Protein AF-A0A699TM78-F1 (afdb_monomer_lite)

InterPro domains:
  IPR013120 Fatty acyl-CoA reductase-like, NAD-binding domain [PF07993] (2-53)
  IPR026055 Fatty acyl-CoA reductase [PTHR11011] (1-53)
  IPR036291 NAD(P)-binding domain superfamily [SSF51735] (3-53)

pLDDT: mean 97.41, std 2.17, range [84.19, 98.69]

Structure (mmCIF, N/CA/C/O backbone):
data_AF-A0A699TM78-F1
#
_entry.id   AF-A0A699TM78-F1
#
loop_
_atom_site.group_PDB
_atom_site.id
_atom_site.type_symbol
_atom_site.label_atom_id
_atom_site.label_alt_id
_atom_site.label_comp_id
_atom_site.label_asym_id
_atom_site.label_entity_id
_atom_site.label_seq_id
_atom_site.pdbx_PDB_ins_code
_atom_site.Cartn_x
_atom_site.Cartn_y
_atom_site.Cartn_z
_atom_site.occupancy
_atom_site.B_iso_or_equiv
_atom_site.auth_seq_id
_atom_site.auth_comp_id
_atom_site.auth_asym_id
_atom_site.auth_atom_id
_atom_site.pdbx_PDB_model_num
ATOM 1 N N . MET A 1 1 ? -12.904 -13.700 10.468 1.00 84.19 1 MET A N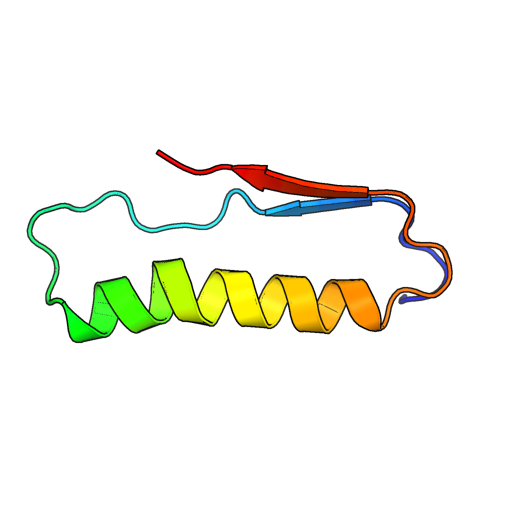 1
ATOM 2 C CA . MET A 1 1 ? -11.810 -13.030 9.728 1.00 84.19 1 MET A CA 1
ATOM 3 C C . MET A 1 1 ? -11.923 -11.514 9.811 1.00 84.19 1 MET A C 1
ATOM 5 O O . MET A 1 1 ? -11.241 -10.959 10.646 1.00 84.19 1 MET A O 1
ATOM 9 N N . TRP A 1 2 ? -12.774 -10.810 9.049 1.00 93.94 2 TRP A N 1
ATOM 10 C CA . TRP A 1 2 ? -12.800 -9.326 9.080 1.00 93.94 2 TRP A CA 1
ATOM 11 C C . TRP A 1 2 ? -13.197 -8.688 10.424 1.00 93.94 2 TRP A C 1
ATOM 13 O O . TRP A 1 2 ? -12.983 -7.496 10.623 1.00 93.94 2 TRP A O 1
ATOM 23 N N . ARG A 1 3 ? -13.789 -9.459 11.342 1.00 95.69 3 ARG A N 1
ATOM 24 C CA . ARG A 1 3 ? -14.118 -9.001 12.700 1.00 95.69 3 ARG A CA 1
ATOM 25 C C . ARG A 1 3 ? -12.921 -9.035 13.652 1.00 95.69 3 ARG A C 1
ATOM 27 O O . ARG A 1 3 ? -12.951 -8.356 14.665 1.00 95.69 3 ARG A O 1
ATOM 34 N N . ASP A 1 4 ? -11.873 -9.769 13.304 1.00 97.12 4 ASP A N 1
ATOM 35 C CA . ASP A 1 4 ? -10.755 -10.083 14.200 1.00 97.12 4 ASP A CA 1
ATOM 36 C C . ASP A 1 4 ? -9.473 -9.339 13.786 1.00 97.12 4 ASP A C 1
ATOM 38 O O . ASP A 1 4 ? -8.378 -9.663 14.235 1.00 97.12 4 ASP A O 1
ATOM 42 N N . ILE A 1 5 ? -9.599 -8.372 12.868 1.00 97.94 5 ILE A N 1
ATOM 43 C CA . ILE A 1 5 ? -8.483 -7.607 12.311 1.00 97.94 5 ILE A CA 1
ATOM 44 C C . ILE A 1 5 ? -8.592 -6.162 12.787 1.00 97.94 5 ILE A C 1
ATOM 46 O O . ILE A 1 5 ? -9.419 -5.395 12.291 1.00 97.94 5 ILE A O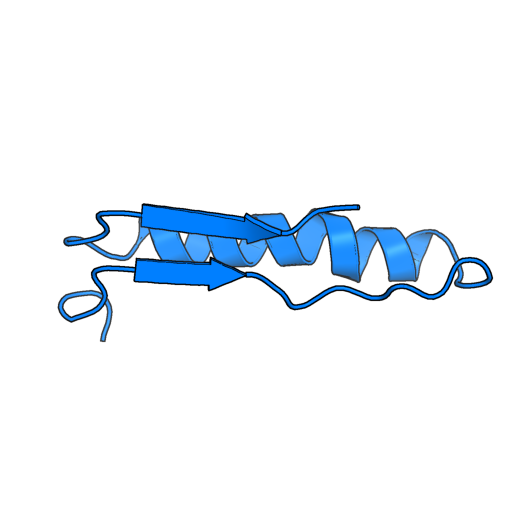 1
ATOM 50 N N . ASP A 1 6 ? -7.709 -5.797 13.713 1.00 98.25 6 ASP A N 1
ATOM 51 C CA . ASP A 1 6 ? -7.544 -4.427 14.198 1.00 98.25 6 ASP A CA 1
ATOM 52 C C . ASP A 1 6 ? -6.518 -3.626 13.381 1.00 98.25 6 ASP A C 1
ATOM 54 O O . ASP A 1 6 ? -6.615 -2.403 13.290 1.00 98.25 6 ASP A O 1
ATOM 58 N N . VAL A 1 7 ? -5.515 -4.283 12.789 1.00 98.31 7 VAL A N 1
ATOM 59 C CA . VAL A 1 7 ? -4.413 -3.612 12.082 1.00 98.31 7 VAL A CA 1
ATOM 60 C C . VAL A 1 7 ? -4.083 -4.340 10.785 1.00 98.31 7 VAL A C 1
ATOM 62 O O . VAL A 1 7 ? -3.990 -5.566 10.754 1.00 98.31 7 VAL A O 1
ATOM 65 N N . VAL A 1 8 ? -3.863 -3.573 9.719 1.00 98.50 8 VAL A N 1
ATOM 66 C CA . VAL A 1 8 ? -3.316 -4.058 8.448 1.00 98.50 8 VAL A CA 1
ATOM 67 C C . VAL A 1 8 ? -2.022 -3.304 8.159 1.00 98.50 8 VAL A C 1
ATOM 69 O O . VAL A 1 8 ? -1.991 -2.076 8.207 1.00 98.50 8 VAL A O 1
ATOM 72 N N . VAL A 1 9 ? -0.958 -4.037 7.837 1.00 98.56 9 VAL A N 1
ATOM 73 C CA . VAL A 1 9 ? 0.344 -3.470 7.469 1.00 98.56 9 VAL A CA 1
ATOM 74 C C . VAL A 1 9 ? 0.670 -3.899 6.041 1.00 98.56 9 VAL A C 1
ATOM 76 O O . VAL A 1 9 ? 0.881 -5.081 5.780 1.00 98.56 9 VAL A O 1
ATOM 79 N N . ASN A 1 10 ? 0.673 -2.947 5.106 1.00 98.44 10 ASN A N 1
ATOM 80 C CA . ASN A 1 10 ? 0.975 -3.181 3.698 1.00 98.44 10 ASN A CA 1
ATOM 81 C C . ASN A 1 10 ? 2.414 -2.774 3.361 1.00 98.44 10 ASN A C 1
ATOM 83 O O . ASN A 1 10 ? 2.690 -1.586 3.167 1.00 98.44 10 ASN A O 1
ATOM 87 N N . ILE A 1 11 ? 3.291 -3.775 3.264 1.00 98.12 11 ILE A N 1
ATOM 88 C CA . ILE A 1 11 ? 4.707 -3.645 2.864 1.00 98.12 11 ILE A CA 1
ATOM 89 C C . ILE A 1 11 ? 4.953 -4.313 1.496 1.00 98.12 11 ILE A C 1
ATOM 91 O O . ILE A 1 11 ? 6.032 -4.204 0.925 1.00 98.12 11 ILE A O 1
ATOM 95 N N . ALA A 1 12 ? 3.954 -5.008 0.943 1.00 98.00 12 ALA A N 1
ATOM 96 C CA . ALA A 1 12 ? 4.087 -5.664 -0.349 1.00 98.00 12 ALA A CA 1
ATOM 97 C C . ALA A 1 12 ? 4.134 -4.619 -1.474 1.00 98.00 12 ALA A C 1
ATOM 99 O O . ALA A 1 12 ? 3.155 -3.912 -1.718 1.00 98.00 12 ALA A O 1
ATOM 100 N N . ALA A 1 13 ? 5.277 -4.547 -2.1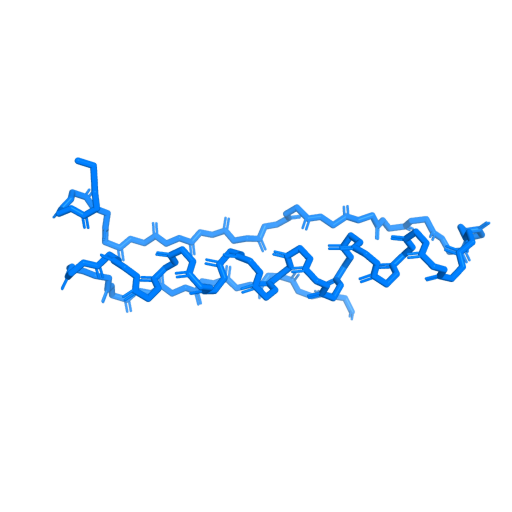49 1.00 97.81 13 ALA A N 1
ATOM 101 C CA . ALA A 1 13 ? 5.539 -3.716 -3.314 1.00 97.81 13 ALA A CA 1
ATOM 102 C C . ALA A 1 13 ? 6.711 -4.323 -4.103 1.00 97.81 13 ALA A C 1
ATOM 104 O O . ALA A 1 13 ? 7.524 -5.064 -3.548 1.00 97.81 13 ALA A O 1
ATOM 105 N N . THR A 1 14 ? 6.808 -3.998 -5.388 1.00 97.62 14 THR A N 1
ATOM 106 C CA . THR A 1 14 ? 8.035 -4.196 -6.168 1.00 97.62 14 THR A CA 1
ATOM 107 C C . THR A 1 14 ? 8.896 -2.944 -6.062 1.00 97.62 14 THR A C 1
ATOM 109 O O . THR A 1 14 ? 8.405 -1.823 -6.196 1.00 97.62 14 THR A O 1
ATOM 112 N N . THR A 1 15 ? 10.186 -3.131 -5.805 1.00 96.94 15 THR A N 1
ATOM 113 C CA . THR A 1 15 ? 11.193 -2.059 -5.753 1.00 96.94 15 THR A CA 1
ATOM 114 C C . THR A 1 15 ? 12.125 -2.097 -6.965 1.00 96.94 15 THR A C 1
ATOM 116 O O . THR A 1 15 ? 13.208 -1.516 -6.942 1.00 96.94 15 THR A O 1
ATOM 119 N N . ASN A 1 16 ? 11.724 -2.800 -8.029 1.00 97.38 16 ASN A N 1
ATOM 120 C CA . ASN A 1 16 ? 12.479 -2.858 -9.271 1.00 97.38 16 ASN A CA 1
ATOM 121 C C . ASN A 1 16 ? 12.196 -1.620 -10.136 1.00 97.38 16 ASN A C 1
ATOM 123 O O . ASN A 1 16 ? 11.074 -1.424 -10.599 1.00 97.38 16 ASN A O 1
ATOM 127 N N . PHE A 1 17 ? 13.225 -0.805 -10.369 1.00 94.94 17 PHE A N 1
ATOM 128 C CA . PHE A 1 17 ? 13.124 0.433 -11.147 1.00 94.94 17 PHE A CA 1
ATOM 129 C C . PHE A 1 17 ? 13.161 0.215 -12.664 1.00 94.94 17 PHE A C 1
ATOM 131 O O . PHE A 1 17 ? 12.706 1.085 -13.402 1.00 94.94 17 PHE A O 1
ATOM 138 N N . ASP A 1 18 ? 13.632 -0.946 -13.123 1.00 97.31 18 ASP A N 1
ATOM 139 C CA . ASP A 1 18 ? 13.692 -1.310 -14.545 1.00 97.31 18 ASP A CA 1
ATOM 140 C C . ASP A 1 18 ? 12.502 -2.193 -14.969 1.00 97.31 18 ASP A C 1
ATOM 142 O O . ASP A 1 18 ? 12.526 -2.871 -16.000 1.00 97.31 18 ASP A O 1
ATOM 146 N N . GLU A 1 19 ? 11.441 -2.228 -14.159 1.00 97.19 19 GLU A N 1
ATOM 147 C CA . GLU A 1 19 ? 10.229 -2.974 -14.470 1.00 97.19 19 GLU A CA 1
ATOM 148 C C . GLU A 1 19 ? 9.350 -2.234 -15.488 1.00 97.19 19 GLU A C 1
ATOM 150 O O . GLU A 1 19 ? 9.278 -1.003 -15.529 1.00 97.19 19 GLU A O 1
ATOM 155 N N . ARG A 1 20 ? 8.622 -2.994 -16.315 1.00 98.38 20 ARG A N 1
ATOM 156 C CA . ARG A 1 20 ? 7.611 -2.405 -17.193 1.00 98.38 20 ARG A CA 1
ATOM 157 C C . ARG A 1 20 ? 6.565 -1.650 -16.375 1.00 98.38 20 ARG A C 1
ATOM 159 O O . ARG A 1 20 ? 6.013 -2.168 -15.406 1.00 98.38 20 ARG A O 1
ATOM 166 N N . TYR A 1 21 ? 6.216 -0.463 -16.857 1.00 97.50 21 TYR A N 1
ATOM 167 C CA . TYR A 1 21 ? 5.296 0.440 -16.173 1.00 97.50 21 TYR A CA 1
ATOM 168 C C . TYR A 1 21 ? 3.936 -0.185 -15.832 1.00 97.50 21 TYR A C 1
ATOM 170 O O . TYR A 1 21 ? 3.401 0.065 -14.759 1.00 97.50 21 TYR A O 1
ATOM 178 N N . ASP A 1 22 ? 3.366 -1.007 -16.715 1.00 98.12 22 ASP A N 1
ATOM 179 C CA . ASP A 1 22 ? 2.066 -1.639 -16.479 1.00 98.12 22 ASP A CA 1
ATOM 180 C C . ASP A 1 22 ? 2.099 -2.652 -15.329 1.00 98.12 22 ASP A C 1
ATOM 182 O O . ASP A 1 22 ? 1.155 -2.722 -14.541 1.00 98.12 22 ASP A O 1
ATOM 186 N N . VAL A 1 23 ? 3.207 -3.378 -15.187 1.00 98.25 23 VAL A N 1
ATOM 187 C CA . VAL A 1 23 ? 3.437 -4.290 -14.061 1.00 98.25 23 VAL A CA 1
ATOM 188 C C . VAL A 1 23 ? 3.643 -3.496 -12.769 1.00 98.25 23 VAL A C 1
ATOM 190 O O . VAL A 1 23 ? 2.939 -3.745 -11.787 1.00 98.25 23 VAL A O 1
ATOM 193 N N . ALA A 1 24 ? 4.502 -2.473 -12.794 1.00 98.25 24 ALA A N 1
ATOM 194 C CA . ALA A 1 24 ? 4.752 -1.618 -11.635 1.00 98.25 24 ALA A CA 1
ATOM 195 C C . ALA A 1 24 ? 3.469 -0.911 -11.159 1.00 98.25 24 ALA A C 1
ATOM 197 O O . ALA A 1 24 ? 3.186 -0.842 -9.962 1.00 98.25 24 ALA A O 1
ATOM 198 N N . LEU A 1 25 ? 2.635 -0.441 -12.092 1.00 98.12 25 LEU A N 1
ATOM 199 C CA . LEU A 1 25 ? 1.337 0.168 -11.802 1.00 98.12 25 LEU A CA 1
ATOM 200 C C . LEU A 1 25 ? 0.363 -0.849 -11.184 1.00 98.12 25 LEU A C 1
ATOM 202 O O . LEU A 1 25 ? -0.313 -0.541 -10.196 1.00 98.12 25 LEU A O 1
ATOM 206 N N . ALA A 1 26 ? 0.290 -2.062 -11.740 1.00 98.31 26 ALA A N 1
ATOM 207 C CA . ALA A 1 26 ? -0.550 -3.133 -11.210 1.00 98.31 26 ALA A CA 1
ATOM 208 C C . ALA A 1 26 ? -0.163 -3.508 -9.770 1.00 98.31 26 ALA A C 1
ATOM 210 O O . ALA A 1 26 ? -1.037 -3.639 -8.911 1.00 98.31 26 ALA A O 1
ATOM 211 N N . LEU A 1 27 ? 1.133 -3.627 -9.488 1.00 97.75 27 LEU A N 1
ATOM 212 C CA . LEU A 1 27 ? 1.630 -4.042 -8.179 1.00 97.75 27 LEU A CA 1
ATOM 213 C C . LEU A 1 27 ? 1.593 -2.901 -7.158 1.00 97.75 27 LEU A C 1
ATOM 215 O O . LEU A 1 27 ? 0.919 -3.013 -6.134 1.00 97.75 27 LEU A O 1
ATOM 219 N N . ASN A 1 28 ? 2.251 -1.779 -7.444 1.00 97.81 28 ASN A N 1
ATOM 220 C CA . ASN A 1 28 ? 2.481 -0.738 -6.441 1.00 97.81 28 ASN A CA 1
ATOM 221 C C . ASN A 1 28 ? 1.280 0.191 -6.255 1.00 97.81 28 ASN A C 1
ATOM 223 O O . ASN A 1 28 ? 1.052 0.688 -5.156 1.00 97.81 28 ASN A O 1
ATOM 227 N N . THR A 1 29 ? 0.473 0.410 -7.299 1.00 97.44 29 THR A N 1
ATOM 228 C CA . THR A 1 29 ? -0.707 1.286 -7.203 1.00 97.44 29 THR A CA 1
ATOM 229 C C . THR A 1 29 ? -1.981 0.485 -6.971 1.00 97.44 29 THR A C 1
ATOM 231 O O . THR A 1 29 ? -2.677 0.678 -5.968 1.00 97.44 29 THR A O 1
ATOM 234 N N . TYR A 1 30 ? -2.312 -0.438 -7.879 1.00 98.50 30 TYR A N 1
ATOM 235 C CA . TYR A 1 30 ? -3.544 -1.213 -7.738 1.00 98.50 30 TYR A CA 1
ATOM 236 C C . TYR A 1 30 ? -3.473 -2.204 -6.572 1.00 98.50 30 TYR A C 1
ATOM 238 O O . TYR A 1 30 ? -4.462 -2.332 -5.850 1.00 98.50 30 TYR A O 1
ATOM 246 N N . GLY A 1 31 ? -2.314 -2.813 -6.302 1.00 98.31 31 GLY A N 1
ATOM 247 C CA . GLY A 1 31 ? -2.103 -3.653 -5.119 1.00 98.31 31 GLY A CA 1
ATOM 248 C C . GLY A 1 31 ? -2.427 -2.923 -3.813 1.00 98.31 31 GLY A C 1
ATOM 249 O O . GLY A 1 31 ? -3.268 -3.389 -3.039 1.00 98.31 31 GLY A O 1
ATOM 250 N N . ALA A 1 32 ? -1.871 -1.724 -3.607 1.00 98.31 32 ALA A N 1
ATOM 251 C CA . ALA A 1 32 ? -2.181 -0.896 -2.438 1.00 98.31 32 ALA A CA 1
ATOM 252 C C . ALA A 1 32 ? -3.679 -0.540 -2.353 1.00 98.31 32 ALA A C 1
ATOM 254 O O . ALA A 1 32 ? -4.289 -0.633 -1.282 1.00 98.31 32 ALA A O 1
ATOM 255 N N . LYS A 1 33 ? -4.316 -0.216 -3.490 1.00 98.50 33 LYS A N 1
ATOM 256 C CA . LYS A 1 33 ? -5.770 0.021 -3.564 1.00 98.50 33 LYS A CA 1
ATOM 257 C C . LYS A 1 33 ? -6.577 -1.208 -3.134 1.00 98.50 33 LYS A C 1
ATOM 259 O O . LYS A 1 33 ? -7.577 -1.061 -2.428 1.00 98.50 33 LYS A O 1
ATOM 264 N N . TYR A 1 34 ? -6.179 -2.412 -3.539 1.00 98.69 34 TYR A N 1
ATOM 265 C CA . TYR A 1 34 ? -6.873 -3.640 -3.150 1.00 98.69 34 TYR A CA 1
ATOM 266 C C . TYR A 1 34 ? -6.731 -3.932 -1.657 1.00 98.69 34 TYR A C 1
ATOM 268 O O . TYR A 1 34 ? -7.730 -4.274 -1.021 1.00 98.69 34 TYR A O 1
ATOM 276 N N . VAL A 1 35 ? -5.548 -3.713 -1.076 1.00 98.44 35 VAL A N 1
ATOM 277 C CA . VAL A 1 35 ? -5.346 -3.848 0.375 1.00 98.44 35 VAL A CA 1
ATOM 278 C C . VAL A 1 35 ? -6.195 -2.832 1.143 1.00 98.44 35 VAL A C 1
ATOM 280 O O . VAL A 1 35 ? -6.857 -3.196 2.113 1.00 98.44 35 VAL A O 1
ATOM 283 N N . MET A 1 36 ? -6.283 -1.587 0.671 1.00 98.31 36 MET A N 1
ATOM 284 C CA . MET A 1 36 ? -7.180 -0.587 1.260 1.00 98.31 36 MET A CA 1
ATOM 285 C C . MET A 1 36 ? -8.654 -1.012 1.170 1.00 98.31 36 MET A C 1
ATOM 287 O O . MET A 1 36 ? -9.401 -0.914 2.142 1.00 98.31 36 MET A O 1
ATOM 291 N N . ASN A 1 37 ? -9.089 -1.545 0.026 1.00 98.50 37 ASN A N 1
ATOM 292 C CA . ASN A 1 37 ? -10.451 -2.060 -0.131 1.00 98.50 37 ASN A CA 1
ATOM 293 C C . ASN A 1 37 ? -10.739 -3.264 0.774 1.00 98.50 37 ASN A C 1
ATOM 295 O O . ASN A 1 37 ? -11.876 -3.435 1.212 1.00 98.50 37 ASN A O 1
ATOM 299 N N . PHE A 1 38 ? -9.736 -4.094 1.059 1.00 98.12 38 PHE A N 1
ATOM 300 C CA . PHE A 1 38 ? -9.837 -5.151 2.058 1.00 98.12 38 PHE A CA 1
ATOM 301 C C . PHE A 1 38 ? -9.971 -4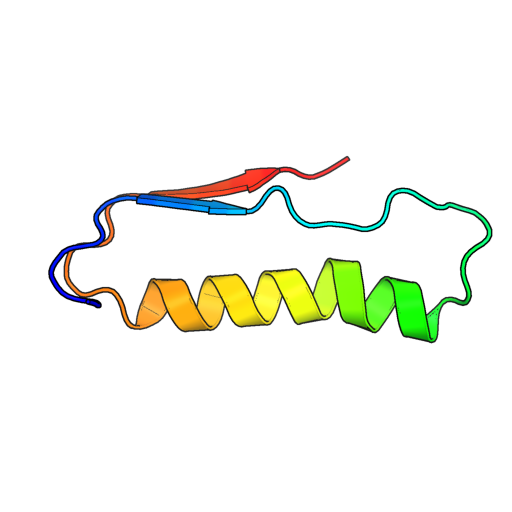.567 3.468 1.00 98.12 38 PHE A C 1
ATOM 303 O O . PHE A 1 38 ? -10.903 -4.933 4.179 1.00 98.12 38 PHE A O 1
ATOM 310 N N . ALA A 1 39 ? -9.107 -3.620 3.847 1.00 98.06 39 ALA A N 1
ATOM 311 C CA . ALA A 1 39 ? -9.129 -2.987 5.165 1.00 98.06 39 ALA A CA 1
ATOM 312 C C . ALA A 1 39 ? -10.471 -2.293 5.452 1.00 98.06 39 ALA A C 1
ATOM 314 O O . ALA A 1 39 ? -10.983 -2.388 6.561 1.00 98.06 39 ALA A O 1
ATOM 315 N N . LYS A 1 40 ? -11.110 -1.696 4.436 1.00 97.62 40 LYS A N 1
ATOM 316 C CA . LYS A 1 40 ? -12.468 -1.129 4.543 1.00 97.62 40 LYS A CA 1
ATOM 317 C C . LYS A 1 40 ? -13.557 -2.145 4.914 1.00 97.62 40 LYS A C 1
ATOM 319 O O . LYS A 1 40 ? -14.624 -1.736 5.360 1.00 97.62 40 LYS A O 1
ATOM 324 N N . LYS A 1 41 ? -13.330 -3.447 4.709 1.00 98.06 41 LYS A N 1
ATOM 325 C CA . LYS A 1 41 ? -14.264 -4.514 5.113 1.00 98.06 41 LYS A CA 1
ATOM 326 C C . LYS A 1 41 ? -14.041 -4.971 6.558 1.00 98.06 41 LYS A C 1
ATOM 328 O O . LYS A 1 41 ? -14.904 -5.654 7.107 1.00 98.06 41 LYS A O 1
ATOM 333 N N . CYS A 1 42 ? -12.908 -4.620 7.168 1.00 98.12 42 CYS A N 1
ATOM 334 C CA . CYS A 1 42 ? -12.585 -4.960 8.549 1.00 98.12 42 CYS A CA 1
ATOM 335 C C . CYS A 1 42 ? -13.354 -4.041 9.506 1.00 98.12 42 CYS A C 1
ATOM 337 O O . CYS A 1 42 ? -13.050 -2.859 9.620 1.00 98.12 42 CYS A O 1
ATOM 339 N N . VAL A 1 43 ? -14.362 -4.581 10.197 1.00 96.88 43 VAL A N 1
ATOM 340 C CA . VAL A 1 43 ? -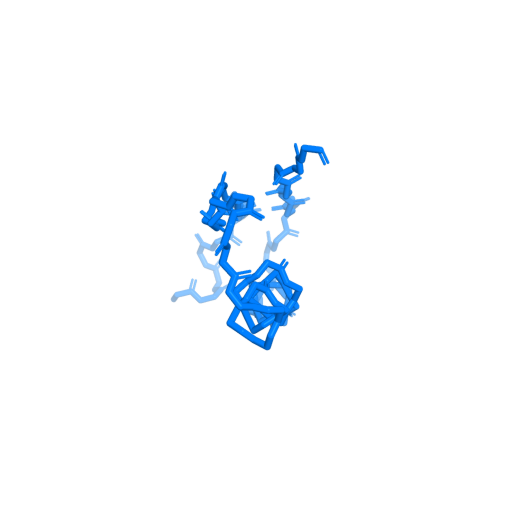15.282 -3.785 11.037 1.00 96.88 43 VAL A CA 1
ATOM 341 C C . VAL A 1 43 ? -14.617 -3.171 12.268 1.00 96.88 43 VAL A C 1
ATOM 343 O O . VAL A 1 43 ? -15.086 -2.151 12.758 1.00 96.88 43 VAL A O 1
ATOM 346 N N . ASN A 1 44 ? -13.523 -3.770 12.738 1.00 97.19 44 ASN A N 1
ATOM 347 C CA . ASN A 1 44 ? -12.781 -3.331 13.919 1.00 97.19 44 ASN A CA 1
ATOM 348 C C . ASN A 1 44 ? -11.436 -2.683 13.557 1.00 97.19 44 ASN A C 1
ATOM 350 O O . ASN A 1 44 ? -10.566 -2.557 14.414 1.00 97.19 44 ASN A O 1
ATOM 354 N N . ILE A 1 45 ? -11.241 -2.285 12.293 1.00 97.88 45 ILE A N 1
ATOM 355 C CA . ILE A 1 45 ? -9.967 -1.719 11.850 1.00 97.88 45 ILE A CA 1
ATOM 356 C C . ILE A 1 45 ? -9.652 -0.425 12.612 1.00 97.88 45 ILE A C 1
ATOM 358 O O . ILE A 1 45 ? -10.440 0.518 12.640 1.00 97.88 45 ILE A O 1
ATOM 362 N N . LYS A 1 46 ? -8.472 -0.384 13.224 1.00 98.19 46 LYS A N 1
ATOM 363 C CA . LYS A 1 46 ? -7.913 0.774 13.931 1.00 98.19 46 LYS A CA 1
ATOM 364 C C . LYS A 1 46 ? -6.849 1.472 13.096 1.00 98.19 46 LYS A C 1
ATOM 366 O O . LYS A 1 46 ? -6.726 2.690 13.162 1.00 98.19 46 LYS A O 1
ATOM 371 N N . LEU A 1 47 ? -6.080 0.709 12.314 1.00 97.94 47 LEU A N 1
ATOM 372 C CA . LEU A 1 47 ? -4.978 1.242 11.518 1.00 97.94 47 LEU A CA 1
ATOM 373 C C . LEU A 1 47 ? -4.756 0.437 10.233 1.00 97.94 47 LEU A C 1
ATOM 375 O O . LEU A 1 47 ? -4.623 -0.785 10.262 1.00 97.94 47 LEU A O 1
ATOM 379 N N . LEU A 1 48 ? -4.625 1.152 9.117 1.00 98.38 48 LEU A N 1
ATOM 380 C CA . LEU A 1 48 ? -3.946 0.667 7.920 1.00 98.38 48 LEU A CA 1
ATOM 381 C C . LEU A 1 48 ? -2.633 1.441 7.785 1.00 98.38 48 LEU A C 1
ATOM 383 O O . LEU A 1 48 ? -2.657 2.648 7.556 1.00 98.38 48 LEU A O 1
ATOM 387 N N . LEU A 1 49 ? -1.503 0.750 7.905 1.00 98.56 49 LEU A N 1
ATOM 388 C CA . LEU A 1 49 ? -0.182 1.314 7.650 1.00 98.56 49 LEU A CA 1
ATOM 389 C C . LEU A 1 49 ? 0.292 0.864 6.270 1.00 98.56 49 LEU A C 1
ATOM 391 O O . LEU A 1 49 ? 0.488 -0.328 6.047 1.00 98.56 49 LEU A O 1
ATOM 395 N N . HIS A 1 50 ? 0.488 1.804 5.351 1.00 98.19 50 HIS A N 1
ATOM 396 C CA . HIS A 1 50 ? 1.111 1.539 4.057 1.00 98.19 50 HIS A CA 1
ATOM 397 C C . HIS A 1 50 ? 2.519 2.124 4.038 1.00 98.19 50 HIS A C 1
ATOM 399 O O . HIS A 1 50 ? 2.698 3.308 4.318 1.00 98.19 50 HIS A O 1
ATOM 405 N N . VAL A 1 51 ? 3.504 1.288 3.718 1.00 97.88 51 VAL A N 1
ATOM 406 C CA . VAL A 1 51 ? 4.894 1.717 3.563 1.00 97.88 51 VAL A CA 1
ATOM 407 C C . VAL A 1 51 ? 5.135 2.087 2.101 1.00 97.88 51 VAL A C 1
ATOM 409 O O . VAL A 1 51 ? 4.903 1.265 1.217 1.00 97.88 51 VAL A O 1
ATOM 412 N N . SER A 1 52 ? 5.582 3.324 1.875 1.00 95.38 52 SER A N 1
ATOM 413 C CA . SER A 1 52 ? 5.995 3.852 0.568 1.00 95.38 52 SER A CA 1
ATOM 414 C C . SER A 1 52 ? 7.508 4.095 0.548 1.00 95.38 52 SER A C 1
ATOM 416 O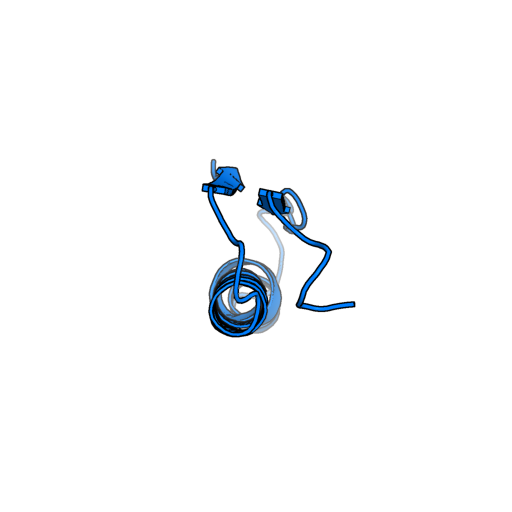 O . SER A 1 52 ? 8.161 4.055 1.592 1.00 95.38 52 SER A O 1
ATOM 418 N N . THR A 1 53 ? 8.030 4.387 -0.640 1.00 92.62 53 THR A N 1
ATOM 419 C CA . THR A 1 53 ? 9.372 4.935 -0.909 1.00 92.62 53 THR A CA 1
ATOM 420 C C . THR A 1 53 ? 9.256 6.254 -1.652 1.00 92.62 53 THR A C 1
ATOM 422 O O . THR A 1 53 ? 8.179 6.467 -2.262 1.00 92.62 53 THR A O 1
#

Organism: Tanacetum cinerariifolium (NCBI:txid118510)

Radius of gyration: 12.75 Å; chains: 1; bounding box: 29×18×31 Å

Foldseek 3Di:
DLAPDQEAEAPFADPDPPDDPVVNCCGVPVVVVVSVVSNVSRPNHNDYHYDDD

Secondary structure (DSSP, 8-state):
-TTS-SEEEE------TTS-HHHHIIIIIIHHHHHHHHHTT-TT--EEEE---

Sequence (53 aa):
MWRDIDVVVNIAATTNFDERYDVALALNTYGAKYVMNFAKKCVNIKLLLHVST